Protein AF-A0A285NAH0-F1 (afdb_monomer_lite)

pLDDT: mean 86.13, std 11.33, range [46.28, 95.69]

Secondary structure (DSSP, 8-state):
---SSSS-------HHHHHHHHHHHHHHHHHHHHHHHHHTTS-------EEEEEEEEEEEETTEEEEEEEEEEEEES-BS-GGGEEEEETT-TTTTEEHHHHH--SSB-TT-EEEE-PSTT-EEEEEEEEE-TTSS-EEEEEEEEEE-

Radius of gyration: 30.76 Å; chains: 1; bounding box: 55×27×112 Å

Sequence (148 aa):
MKLKQLFTDDDAVSPVIGVILMVAITVILAAVIGAFVLDIGGSQESAPQVQWEWSDNTTASGGSTDYSLQIAHGGGDTVNSPSQITITDSNGNFNDKTLDTMGGGSTWTAGDAGAVTPGSGASGTASLVWESSDGSQSTELTSHEYNY

Foldseek 3Di:
DPPPPPPPPPVVVPPVNVVVVVVVVVVVVCVVVVVVVVVVVPPPDDDFQFDKDWDWDWDDDPNDIFIKIKIFGQAGDKAQAQQQKWKAFPVCQQVGDTRCNFQVDNIHHHGGMGITGGPPQDWGKIWIKGADPVRPDIDTNDIDTDGD

Organism: Natronoarchaeum philippinense (NCBI:txid558529)

Structure (mmCIF, N/CA/C/O backbone):
data_AF-A0A285NAH0-F1
#
_entry.id   AF-A0A285NAH0-F1
#
loop_
_atom_site.group_PDB
_atom_site.id
_atom_site.type_symbol
_atom_site.label_atom_id
_atom_site.label_alt_id
_atom_site.label_comp_id
_atom_site.label_asym_id
_atom_site.label_entity_id
_atom_site.label_seq_id
_atom_site.pdbx_PDB_ins_code
_atom_site.Cartn_x
_atom_site.Cartn_y
_atom_site.Cartn_z
_atom_site.occupancy
_atom_site.B_iso_or_equiv
_atom_site.auth_seq_id
_atom_site.auth_comp_id
_atom_site.auth_asym_id
_atom_site.auth_atom_id
_atom_site.pdbx_PDB_model_num
ATOM 1 N N . MET A 1 1 ? -32.613 4.774 81.494 1.00 46.28 1 MET A N 1
ATOM 2 C CA . MET A 1 1 ? -31.676 4.535 80.374 1.00 46.28 1 MET A CA 1
ATOM 3 C C . MET A 1 1 ? -32.454 4.631 79.067 1.00 46.28 1 MET A C 1
ATOM 5 O O . MET A 1 1 ? -33.291 3.776 78.821 1.00 46.28 1 MET A O 1
ATOM 9 N N . LYS A 1 2 ? -32.250 5.696 78.284 1.00 57.34 2 LYS A N 1
ATOM 10 C CA . LYS A 1 2 ? -32.902 5.942 76.979 1.00 57.34 2 LYS A CA 1
ATOM 11 C C . LYS A 1 2 ? -31.858 6.407 75.947 1.00 57.34 2 LYS A C 1
ATOM 13 O O . LYS A 1 2 ? -32.009 7.447 75.331 1.00 57.34 2 LYS A O 1
ATOM 18 N N . LEU A 1 3 ? -30.756 5.661 75.834 1.00 59.81 3 LEU A N 1
ATOM 19 C CA . LEU A 1 3 ? -29.631 5.947 74.922 1.00 59.81 3 LEU A CA 1
ATOM 20 C C . LEU A 1 3 ? -29.424 4.830 73.876 1.00 59.81 3 LEU A C 1
ATOM 22 O O . LEU A 1 3 ? -28.339 4.675 73.335 1.00 59.81 3 LEU A O 1
ATOM 26 N N . LYS A 1 4 ? -30.445 4.005 73.614 1.00 56.88 4 LYS A N 1
ATOM 27 C CA . LYS A 1 4 ? -30.361 2.874 72.666 1.00 56.88 4 LYS A CA 1
ATOM 28 C C . LYS A 1 4 ? -31.177 3.068 71.382 1.00 56.88 4 LYS A C 1
ATOM 30 O O . LYS A 1 4 ? -31.287 2.138 70.603 1.00 56.88 4 LYS A O 1
ATOM 35 N N . GLN A 1 5 ? -31.739 4.257 71.168 1.00 58.03 5 GLN A N 1
ATOM 36 C CA . GLN A 1 5 ? -32.590 4.572 70.011 1.00 58.03 5 GLN A CA 1
ATOM 37 C C . GLN A 1 5 ? -31.938 5.533 69.002 1.00 58.03 5 GLN A C 1
ATOM 39 O O . GLN A 1 5 ? -32.589 5.911 68.044 1.00 58.03 5 GLN A O 1
ATOM 44 N N . LEU A 1 6 ? -30.673 5.922 69.211 1.00 56.09 6 LEU A N 1
ATOM 45 C CA . LEU A 1 6 ? -29.940 6.885 68.366 1.00 56.09 6 LEU A CA 1
ATOM 46 C C . LEU A 1 6 ? -28.847 6.246 67.487 1.00 56.09 6 LEU A C 1
ATOM 48 O O . LEU A 1 6 ? -28.107 6.959 66.829 1.00 56.09 6 LEU A O 1
ATOM 52 N N . PHE A 1 7 ? -28.715 4.917 67.496 1.00 57.62 7 PHE A N 1
ATOM 53 C CA . PHE A 1 7 ? -27.762 4.185 66.641 1.00 57.62 7 PHE A CA 1
ATOM 54 C C . PHE A 1 7 ? -28.416 2.984 65.955 1.00 57.62 7 PHE A C 1
ATOM 56 O O . PHE A 1 7 ? -27.773 1.984 65.650 1.00 57.62 7 PHE A O 1
ATOM 63 N N . THR A 1 8 ? -29.723 3.068 65.744 1.00 57.19 8 THR A N 1
ATOM 64 C CA . THR A 1 8 ? -30.428 2.183 64.817 1.00 57.19 8 THR A CA 1
ATOM 65 C C . THR A 1 8 ? -31.146 3.069 63.812 1.00 57.19 8 THR A C 1
ATOM 67 O O . THR A 1 8 ? -32.332 2.898 63.560 1.00 57.19 8 THR A O 1
ATOM 70 N N . ASP A 1 9 ? -30.408 4.037 63.258 1.00 55.41 9 ASP A N 1
ATOM 71 C CA . ASP A 1 9 ? -30.659 4.485 61.891 1.00 55.41 9 ASP A CA 1
ATOM 72 C C . ASP A 1 9 ? -30.232 3.328 60.993 1.00 55.41 9 ASP A C 1
ATOM 74 O O . ASP A 1 9 ? -29.172 3.309 60.370 1.00 55.41 9 ASP A O 1
ATOM 78 N N . ASP A 1 10 ? -31.085 2.309 60.982 1.00 57.97 10 ASP A N 1
ATOM 79 C CA . ASP A 1 10 ? -31.260 1.439 59.837 1.00 57.97 10 ASP A CA 1
ATOM 80 C C . ASP A 1 10 ? -31.951 2.307 58.769 1.00 57.97 10 ASP A C 1
ATOM 82 O O . ASP A 1 10 ? -33.079 2.047 58.350 1.00 57.97 10 ASP A O 1
ATOM 86 N N . ASP A 1 11 ? -31.259 3.370 58.329 1.00 59.06 11 ASP A N 1
ATOM 87 C CA . ASP A 1 11 ? -31.445 4.012 57.028 1.00 59.06 11 ASP A CA 1
ATOM 88 C C . ASP A 1 11 ? -30.968 3.003 55.974 1.00 59.06 11 ASP A C 1
ATOM 90 O O . ASP A 1 11 ? -30.071 3.237 55.159 1.00 59.06 11 ASP A O 1
ATOM 94 N N . ALA A 1 12 ? -31.580 1.819 56.036 1.00 62.41 12 ALA A N 1
ATOM 95 C CA . ALA A 1 12 ? -31.679 0.849 54.991 1.00 62.41 12 ALA A CA 1
ATOM 96 C C . ALA A 1 12 ? -32.283 1.615 53.827 1.00 62.41 12 ALA A C 1
ATOM 98 O O . ALA A 1 12 ? -33.496 1.819 53.724 1.00 62.41 12 ALA A O 1
ATOM 99 N N . VAL A 1 13 ? -31.368 2.123 53.006 1.00 64.12 13 VAL A N 1
ATOM 100 C CA . VAL A 1 13 ? -31.598 2.698 51.694 1.00 64.12 13 VAL A CA 1
ATOM 101 C C . VAL A 1 13 ? -32.791 1.967 51.105 1.00 64.12 13 VAL A C 1
ATOM 103 O O . VAL A 1 13 ? -32.766 0.736 51.022 1.00 64.12 13 VAL A O 1
ATOM 106 N N . SER A 1 14 ? -33.869 2.702 50.813 1.00 75.25 14 SER A N 1
ATOM 107 C CA . SER A 1 14 ? -35.148 2.064 50.509 1.00 75.25 14 SER A CA 1
ATOM 108 C C . SER A 1 14 ? -34.941 0.983 49.438 1.00 75.25 14 SER A C 1
ATOM 110 O O . SER A 1 14 ? -34.143 1.200 48.516 1.00 75.25 14 SER A O 1
ATOM 112 N N . PRO A 1 15 ? -35.628 -0.173 49.519 1.00 84.06 15 PRO A N 1
ATOM 113 C CA . PRO A 1 15 ? -35.441 -1.268 48.564 1.00 84.06 15 PRO A CA 1
ATOM 114 C C . PRO A 1 15 ? -35.485 -0.809 47.098 1.00 84.06 15 PRO A C 1
ATOM 116 O O . PRO A 1 15 ? -34.824 -1.371 46.233 1.00 84.06 15 PRO A O 1
ATOM 119 N N . VAL A 1 16 ? -36.222 0.269 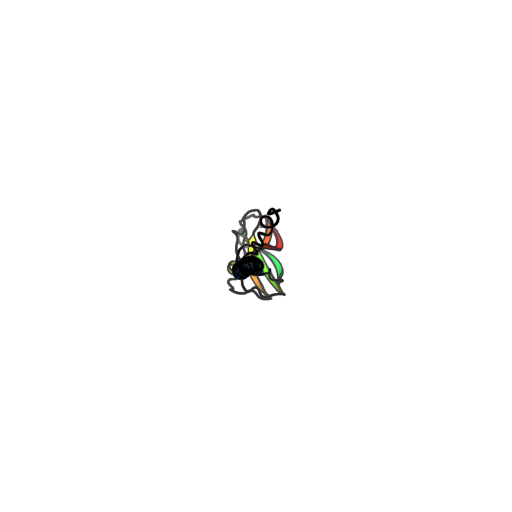46.834 1.00 87.25 16 VAL A N 1
ATOM 120 C CA . VAL A 1 16 ? -36.353 0.906 45.526 1.00 87.25 16 VAL A CA 1
ATOM 121 C C . VAL A 1 16 ? -35.104 1.700 45.128 1.00 87.25 16 VAL A C 1
ATOM 123 O O . VAL A 1 16 ? -34.656 1.587 43.990 1.00 87.25 16 VAL A O 1
ATOM 126 N N . ILE A 1 17 ? -34.508 2.477 46.036 1.00 86.75 17 ILE A N 1
ATOM 127 C CA . ILE A 1 17 ? -33.295 3.257 45.740 1.00 86.75 17 ILE A CA 1
ATOM 128 C C . ILE A 1 17 ? -32.106 2.321 45.488 1.00 86.75 17 ILE A C 1
ATOM 130 O O . ILE A 1 17 ? -31.338 2.558 44.558 1.00 86.75 17 ILE A O 1
ATOM 134 N N . GLY A 1 18 ? -31.991 1.221 46.240 1.00 84.50 18 GLY A N 1
ATOM 135 C CA . GLY A 1 18 ? -30.953 0.211 46.002 1.00 84.50 18 GLY A CA 1
ATOM 136 C C . GLY A 1 18 ? -31.044 -0.410 44.604 1.00 84.50 18 GLY A C 1
ATOM 137 O O . GLY A 1 18 ? -30.035 -0.526 43.907 1.00 84.50 18 GLY A O 1
ATOM 138 N N . VAL A 1 19 ? -32.263 -0.731 44.155 1.00 90.25 19 VAL A N 1
ATOM 139 C CA . VAL A 1 19 ? -32.503 -1.266 42.805 1.00 90.25 19 VAL A CA 1
ATOM 140 C C . VAL A 1 19 ? -32.169 -0.234 41.731 1.00 90.25 19 VAL A C 1
ATOM 142 O O . VAL A 1 19 ? -31.490 -0.570 40.763 1.00 90.25 19 VAL A O 1
ATOM 145 N N . ILE A 1 20 ? -32.585 1.024 41.901 1.00 91.62 20 ILE A N 1
ATOM 146 C CA . ILE A 1 20 ? -32.287 2.085 40.926 1.00 91.62 20 ILE A CA 1
ATOM 147 C C . ILE A 1 20 ? -30.776 2.285 40.788 1.00 91.62 20 ILE A C 1
ATOM 149 O O . ILE A 1 20 ? -30.277 2.352 39.668 1.00 91.62 20 ILE A O 1
ATOM 153 N N . LEU A 1 21 ? -30.036 2.336 41.899 1.00 88.62 21 LEU A N 1
ATOM 154 C CA . LEU A 1 21 ? -28.582 2.519 41.872 1.00 88.62 21 LEU A CA 1
ATOM 155 C C . LEU A 1 21 ? -27.859 1.335 41.216 1.00 88.62 21 LEU A C 1
ATOM 157 O O . LEU A 1 21 ? -26.948 1.538 40.414 1.00 88.62 21 LEU A O 1
ATOM 161 N N . MET A 1 22 ? -28.290 0.105 41.496 1.00 90.19 22 MET A N 1
ATOM 162 C CA . MET A 1 22 ? -27.726 -1.097 40.877 1.00 90.19 22 MET A CA 1
ATOM 163 C C . MET A 1 22 ? -27.967 -1.127 39.362 1.00 90.19 22 MET A C 1
ATOM 165 O O . MET A 1 22 ? -27.047 -1.401 38.584 1.00 90.19 22 MET A O 1
ATOM 169 N N . VAL A 1 23 ? -29.190 -0.809 38.930 1.00 93.56 23 VAL A N 1
ATOM 170 C CA . VAL A 1 23 ? -29.537 -0.751 37.504 1.00 93.56 23 VAL A CA 1
ATOM 171 C C . VAL A 1 23 ? -28.786 0.389 36.817 1.00 93.56 23 VAL A C 1
ATOM 173 O O . VAL A 1 23 ? -28.226 0.188 35.747 1.00 93.56 23 VAL A O 1
ATOM 176 N N . ALA A 1 24 ? -28.687 1.564 37.439 1.00 93.88 24 ALA A N 1
ATOM 177 C CA . ALA A 1 24 ? -27.986 2.702 36.851 1.00 93.88 24 ALA A CA 1
ATOM 178 C C . ALA A 1 24 ? -26.505 2.395 36.580 1.00 93.88 24 ALA A C 1
ATOM 180 O O . ALA A 1 24 ? -26.021 2.632 35.475 1.00 93.88 24 ALA A O 1
ATOM 181 N N . ILE A 1 25 ? -25.792 1.819 37.554 1.00 93.75 25 ILE A N 1
ATOM 182 C CA . ILE A 1 25 ? -24.370 1.481 37.391 1.00 93.75 25 ILE A CA 1
ATOM 183 C C . ILE A 1 25 ? -24.188 0.402 36.322 1.00 93.75 25 ILE A C 1
ATOM 185 O O . ILE A 1 25 ? -23.312 0.529 35.472 1.00 93.75 25 ILE A O 1
ATOM 189 N N . THR A 1 26 ? -25.017 -0.643 36.326 1.00 94.31 26 THR A N 1
ATOM 190 C CA . THR A 1 26 ? -24.914 -1.715 35.323 1.00 94.31 26 THR A CA 1
ATOM 191 C C . THR A 1 26 ? -25.224 -1.223 33.911 1.00 94.31 26 THR A C 1
ATOM 193 O O . THR A 1 26 ? -24.524 -1.616 32.983 1.00 94.31 26 THR A O 1
ATOM 196 N N . VAL A 1 27 ? -26.187 -0.311 33.740 1.00 94.12 27 VAL A N 1
ATOM 197 C CA . VAL A 1 27 ? -26.477 0.330 32.446 1.00 94.12 27 VAL A CA 1
ATOM 198 C C . VAL A 1 27 ? -25.302 1.188 31.978 1.00 94.12 27 VAL A C 1
ATOM 200 O O . VAL A 1 27 ? -24.916 1.093 30.816 1.00 94.12 27 VAL A O 1
ATOM 203 N N . ILE A 1 28 ? -24.693 1.979 32.869 1.00 93.81 28 ILE A N 1
ATOM 204 C CA . ILE A 1 28 ? -23.507 2.783 32.533 1.00 93.81 28 ILE A CA 1
ATOM 205 C C . ILE A 1 28 ? -22.342 1.874 32.134 1.00 93.81 28 ILE A C 1
ATOM 207 O O . ILE A 1 28 ? -21.749 2.076 31.079 1.00 93.81 28 ILE A O 1
ATOM 211 N N . LEU A 1 29 ? -22.027 0.852 32.935 1.00 94.31 29 LEU A N 1
ATOM 212 C CA . LEU A 1 29 ? -20.925 -0.069 32.643 1.00 94.31 29 LEU A CA 1
ATOM 213 C C . LEU A 1 29 ? -21.157 -0.842 31.341 1.00 94.31 29 LEU A C 1
ATOM 215 O O . LEU A 1 29 ? -20.232 -0.971 30.543 1.00 94.31 29 LEU A O 1
ATOM 219 N N . ALA A 1 30 ? -22.382 -1.310 31.092 1.00 93.19 30 ALA A N 1
ATOM 220 C CA . ALA A 1 30 ? -22.730 -1.989 29.848 1.00 93.19 30 ALA A CA 1
ATOM 221 C C . ALA A 1 30 ? -22.609 -1.060 28.632 1.00 93.19 30 ALA A C 1
ATOM 223 O O . ALA A 1 30 ? -22.069 -1.476 27.611 1.00 93.19 30 ALA A O 1
ATOM 224 N N . ALA A 1 31 ? -23.055 0.196 28.741 1.00 91.50 31 ALA A N 1
ATOM 225 C CA . ALA A 1 31 ? -22.923 1.182 27.669 1.00 91.50 31 ALA A CA 1
ATOM 226 C C . ALA A 1 31 ? -21.454 1.523 27.381 1.00 91.50 31 ALA A C 1
ATOM 228 O O . ALA A 1 31 ? -21.053 1.575 26.222 1.00 91.50 31 ALA A O 1
ATOM 229 N N . VAL A 1 32 ? -20.643 1.706 28.426 1.00 91.88 32 VAL A N 1
ATOM 230 C CA . VAL A 1 32 ? -19.211 2.010 28.298 1.00 91.88 32 VAL A CA 1
ATOM 231 C C . VAL A 1 32 ? -18.465 0.842 27.662 1.00 91.88 32 VAL A C 1
ATOM 233 O O . VAL A 1 32 ? -17.763 1.036 26.677 1.00 91.88 32 VAL A O 1
ATOM 236 N N . ILE A 1 33 ? -18.643 -0.381 28.167 1.00 88.50 33 ILE A N 1
ATOM 237 C CA . ILE A 1 33 ? -17.997 -1.567 27.590 1.00 88.50 33 ILE A CA 1
ATOM 238 C C . ILE A 1 33 ? -18.507 -1.814 26.167 1.00 88.50 33 ILE A C 1
ATOM 240 O O . ILE A 1 33 ? -17.712 -2.130 25.292 1.00 88.50 33 ILE A O 1
ATOM 244 N N . GLY A 1 34 ? -19.803 -1.623 25.908 1.00 86.69 34 GLY A N 1
ATOM 245 C CA . GLY A 1 34 ? -20.375 -1.718 24.566 1.00 86.69 34 GLY A CA 1
ATOM 246 C C . GLY A 1 34 ? -19.730 -0.738 23.587 1.00 86.69 34 GLY A C 1
ATOM 247 O O . GLY A 1 34 ? -19.384 -1.137 22.480 1.00 86.69 34 GLY A O 1
ATOM 248 N N . ALA A 1 35 ? -19.495 0.508 24.010 1.00 83.38 35 ALA A N 1
ATOM 249 C CA . ALA A 1 35 ? -18.760 1.490 23.219 1.00 83.38 35 ALA A CA 1
ATOM 250 C C . ALA A 1 35 ? -17.308 1.052 22.976 1.00 83.38 35 ALA A C 1
ATOM 252 O O . ALA A 1 35 ? -16.874 1.066 21.835 1.00 83.38 35 ALA A O 1
ATOM 253 N N . PHE A 1 36 ? -16.591 0.577 24.000 1.00 78.88 36 PHE A N 1
ATOM 254 C CA . PHE A 1 36 ? -15.222 0.064 23.840 1.00 78.88 36 PHE A CA 1
ATOM 255 C C . PHE A 1 36 ? -15.135 -1.159 22.912 1.00 78.88 36 PHE A C 1
ATOM 257 O O . PHE A 1 36 ? -14.197 -1.271 22.132 1.00 78.88 36 PHE A O 1
ATOM 264 N N . VAL A 1 37 ? -16.099 -2.082 22.971 1.00 78.88 37 VAL A N 1
ATOM 265 C CA . VAL A 1 37 ? -16.126 -3.272 22.102 1.00 78.88 37 VAL A CA 1
ATOM 266 C C . VAL A 1 37 ? -16.450 -2.895 20.656 1.00 78.88 37 VAL A C 1
ATOM 268 O O . VAL A 1 37 ? -15.867 -3.466 19.739 1.00 78.88 37 VAL A O 1
ATOM 271 N N . LEU A 1 38 ? -17.354 -1.935 20.443 1.00 75.06 38 LEU A N 1
ATOM 272 C CA . LEU A 1 38 ? -17.660 -1.410 19.109 1.00 75.06 38 LEU A CA 1
ATOM 273 C C . LEU A 1 38 ? -16.498 -0.593 18.529 1.00 75.06 38 LEU A C 1
ATOM 275 O O . LEU A 1 38 ? -16.257 -0.675 17.332 1.00 75.06 38 LEU A O 1
ATOM 279 N N . ASP A 1 39 ? -15.762 0.136 19.367 1.00 70.69 39 ASP A N 1
ATOM 280 C CA . ASP A 1 39 ? -14.580 0.920 18.981 1.00 70.69 39 ASP A CA 1
ATOM 281 C C . ASP A 1 39 ? -13.390 0.018 18.591 1.00 70.69 39 ASP A C 1
ATOM 283 O O . ASP A 1 39 ? -12.697 0.277 17.614 1.00 70.69 39 ASP A O 1
ATOM 287 N N . ILE A 1 40 ? -13.226 -1.136 19.252 1.00 65.06 40 ILE A N 1
ATOM 288 C CA . ILE A 1 40 ? -12.300 -2.207 18.815 1.00 65.06 40 ILE A CA 1
ATOM 289 C C . ILE A 1 40 ? -12.761 -2.867 17.498 1.00 65.06 40 ILE A C 1
ATOM 291 O O . ILE A 1 40 ? -11.977 -3.526 16.817 1.00 65.06 40 ILE A O 1
ATOM 295 N N . GLY A 1 41 ? -14.032 -2.695 17.130 1.00 59.59 41 GLY A N 1
ATOM 296 C CA . GLY A 1 41 ? -14.624 -3.185 15.888 1.00 59.59 41 GLY A CA 1
ATOM 297 C C . GLY A 1 41 ? -14.411 -2.276 14.677 1.00 59.59 41 GLY A C 1
ATOM 298 O O . GLY A 1 41 ? -15.038 -2.532 13.647 1.00 59.59 41 GLY A O 1
ATOM 299 N N . GLY A 1 42 ? -13.572 -1.234 14.781 1.00 63.41 42 GLY A N 1
ATOM 300 C CA . GLY A 1 42 ? -13.103 -0.475 13.620 1.00 63.41 42 GLY A CA 1
ATOM 301 C C . GLY A 1 42 ? -12.635 -1.436 12.527 1.00 63.41 42 GLY A C 1
ATOM 302 O O . GLY A 1 42 ? -11.981 -2.436 12.830 1.00 63.41 42 GLY A O 1
ATOM 303 N N . SER A 1 43 ? -13.073 -1.185 11.290 1.00 61.06 43 SER A N 1
ATOM 304 C CA . SER A 1 43 ? -12.894 -2.057 10.129 1.00 61.06 43 SER A CA 1
ATOM 305 C C . SER A 1 43 ? -11.506 -2.682 10.147 1.00 61.06 43 SER A C 1
ATOM 307 O O . SER A 1 43 ? -10.510 -1.997 9.939 1.00 61.06 43 SER A O 1
ATOM 309 N N . GLN A 1 44 ? -11.437 -3.986 10.421 1.00 71.25 44 GLN A N 1
ATOM 310 C CA . GLN A 1 44 ? -10.189 -4.742 10.416 1.00 71.25 44 GLN A CA 1
ATOM 311 C C . GLN A 1 44 ? -9.782 -4.990 8.958 1.00 71.25 44 GLN A C 1
ATOM 313 O O . GLN A 1 44 ? -9.681 -6.126 8.500 1.00 71.25 44 GLN A O 1
ATOM 318 N N . GLU A 1 45 ? -9.645 -3.908 8.190 1.00 84.62 45 GLU A N 1
ATOM 319 C CA . GLU A 1 45 ? -9.052 -3.957 6.870 1.00 84.62 45 GLU A CA 1
ATOM 320 C C . GLU A 1 45 ? -7.598 -4.378 7.035 1.00 84.62 45 GLU A C 1
ATOM 322 O O . GLU A 1 45 ? -6.869 -3.895 7.901 1.00 84.62 45 GLU A O 1
ATOM 327 N N . SER A 1 46 ? -7.199 -5.341 6.220 1.00 88.38 46 SER A N 1
ATOM 328 C CA . SER A 1 46 ? -5.838 -5.849 6.175 1.00 88.38 46 SER A CA 1
ATOM 329 C C . SER A 1 46 ? -5.322 -5.685 4.758 1.00 88.38 46 SER A C 1
ATOM 331 O O . SER A 1 46 ? -6.078 -5.844 3.798 1.00 88.38 46 SER A O 1
ATOM 333 N N . ALA A 1 47 ? -4.032 -5.389 4.637 1.00 91.81 47 ALA A N 1
ATOM 334 C CA . ALA A 1 47 ? -3.383 -5.282 3.345 1.00 91.81 47 ALA A CA 1
ATOM 335 C C . ALA A 1 47 ? -3.474 -6.616 2.573 1.00 91.81 47 ALA A C 1
ATOM 337 O O . ALA A 1 47 ? -3.258 -7.678 3.177 1.00 91.81 47 ALA A O 1
ATOM 338 N N . PRO A 1 48 ? -3.758 -6.591 1.257 1.00 92.06 48 PRO A N 1
ATOM 339 C CA . PRO A 1 48 ? -3.845 -7.807 0.456 1.00 92.06 48 PRO A CA 1
ATOM 340 C C . PRO A 1 48 ? -2.482 -8.507 0.379 1.00 92.06 48 PRO A C 1
ATOM 342 O O . PRO A 1 48 ? -1.442 -7.859 0.233 1.00 92.06 48 PRO A O 1
ATOM 345 N N . GLN A 1 49 ? -2.475 -9.839 0.462 1.00 94.12 49 GLN A N 1
ATOM 346 C CA . GLN A 1 49 ? -1.255 -10.640 0.357 1.00 94.12 49 GLN A CA 1
ATOM 347 C C . GLN A 1 49 ? -0.978 -10.973 -1.113 1.00 94.12 49 GLN A C 1
ATOM 349 O O . GLN A 1 49 ? -1.417 -12.000 -1.636 1.00 94.12 49 GLN A O 1
ATOM 354 N N . VAL A 1 50 ? -0.241 -10.087 -1.782 1.00 94.62 50 VAL A N 1
ATOM 355 C CA . VAL A 1 50 ? 0.106 -10.189 -3.208 1.00 94.62 50 VAL A CA 1
ATOM 356 C C . VAL A 1 50 ? 1.608 -10.364 -3.378 1.00 94.62 50 VAL A C 1
ATOM 358 O O . VAL A 1 50 ? 2.404 -9.710 -2.705 1.00 94.62 50 VAL A O 1
ATOM 361 N N . GLN A 1 51 ? 2.007 -11.234 -4.304 1.00 95.31 51 GLN A N 1
ATOM 362 C CA . GLN A 1 51 ? 3.387 -11.282 -4.779 1.00 95.31 51 GLN A CA 1
ATOM 363 C C . GLN A 1 51 ? 3.568 -10.218 -5.860 1.00 95.31 51 GLN A C 1
ATOM 365 O O . GLN A 1 51 ? 3.047 -10.362 -6.963 1.00 95.31 51 GLN A O 1
ATOM 370 N N . TRP A 1 52 ? 4.285 -9.148 -5.533 1.00 95.12 52 TRP A N 1
ATOM 371 C CA . TRP A 1 52 ? 4.570 -8.057 -6.460 1.00 95.12 52 TRP A CA 1
ATOM 372 C C . TRP A 1 52 ? 5.856 -8.313 -7.238 1.00 95.12 52 TRP A C 1
ATOM 374 O O . TRP A 1 52 ? 6.876 -8.696 -6.662 1.00 95.12 52 TRP A O 1
ATOM 384 N N . GLU A 1 53 ? 5.808 -8.062 -8.540 1.00 95.50 53 GLU A N 1
ATOM 385 C CA . GLU A 1 53 ? 6.957 -8.153 -9.434 1.00 95.50 53 GLU A CA 1
ATOM 386 C C . GLU A 1 53 ? 7.277 -6.767 -9.992 1.00 95.50 53 GLU A C 1
ATOM 388 O O . GLU A 1 53 ? 6.389 -6.062 -10.475 1.00 95.50 53 GLU A O 1
ATOM 393 N N . TRP A 1 54 ? 8.550 -6.382 -9.925 1.00 95.25 54 TRP A N 1
ATOM 394 C CA . TRP A 1 54 ? 9.042 -5.098 -10.415 1.00 95.25 54 TRP A CA 1
ATOM 395 C C . TRP A 1 54 ? 9.873 -5.296 -11.680 1.00 95.25 54 TRP A C 1
ATOM 397 O O . TRP A 1 54 ? 10.670 -6.234 -11.770 1.00 95.25 54 TRP A O 1
ATOM 407 N N . SER A 1 55 ? 9.707 -4.404 -12.656 1.00 94.06 55 SER A N 1
ATOM 408 C CA . SER A 1 55 ? 10.522 -4.393 -13.869 1.00 94.06 55 SER A CA 1
ATOM 409 C C . SER A 1 55 ? 10.857 -2.971 -14.309 1.00 94.06 55 SER A C 1
ATOM 411 O O . SER A 1 55 ? 9.975 -2.143 -14.535 1.00 94.06 55 SER A O 1
ATOM 413 N N . ASP A 1 56 ? 12.151 -2.704 -14.453 1.00 93.19 56 ASP A N 1
ATOM 414 C CA . ASP A 1 56 ? 12.688 -1.481 -15.037 1.00 93.19 56 ASP A CA 1
ATOM 415 C C . ASP A 1 56 ? 12.661 -1.573 -16.567 1.00 93.19 56 ASP A C 1
ATOM 417 O O . ASP A 1 56 ? 13.328 -2.425 -17.163 1.00 93.19 56 ASP A O 1
ATOM 421 N N . ASN A 1 57 ? 11.921 -0.681 -17.223 1.00 90.75 57 ASN A N 1
ATOM 422 C CA . ASN A 1 57 ? 11.887 -0.600 -18.677 1.00 90.75 57 ASN A CA 1
ATOM 423 C C . ASN A 1 57 ? 12.474 0.728 -19.156 1.00 90.75 57 ASN A C 1
ATOM 425 O O . ASN A 1 57 ? 11.843 1.781 -19.038 1.00 90.75 57 ASN A O 1
ATOM 429 N N . THR A 1 58 ? 13.666 0.642 -19.745 1.00 89.38 58 THR A N 1
ATOM 430 C CA . THR A 1 58 ? 14.390 1.768 -20.336 1.00 89.38 58 THR A CA 1
ATOM 431 C C . THR A 1 58 ? 14.401 1.635 -21.852 1.00 89.38 58 THR A C 1
ATOM 433 O O . THR A 1 58 ? 14.962 0.686 -22.402 1.00 89.38 58 THR A O 1
ATOM 436 N N . THR A 1 59 ? 13.834 2.616 -22.548 1.00 86.06 59 THR A N 1
ATOM 437 C CA . THR A 1 59 ? 13.859 2.696 -24.010 1.00 86.06 59 THR A CA 1
ATOM 438 C C . THR A 1 59 ? 14.617 3.945 -24.441 1.00 86.06 59 THR A C 1
ATOM 440 O O . THR A 1 59 ? 14.238 5.063 -24.113 1.00 86.06 59 THR A O 1
ATOM 443 N N . ALA A 1 60 ? 15.691 3.767 -25.210 1.00 84.81 60 ALA A N 1
ATOM 444 C CA . ALA A 1 60 ? 16.422 4.873 -25.820 1.00 84.81 60 ALA A CA 1
ATOM 445 C C . ALA A 1 60 ? 16.027 5.001 -27.296 1.00 84.81 60 ALA A C 1
ATOM 447 O O . ALA A 1 60 ? 16.246 4.078 -28.084 1.00 84.81 60 ALA A O 1
ATOM 448 N N . SER A 1 61 ? 15.463 6.144 -27.689 1.00 79.44 61 SER A N 1
ATOM 449 C CA . SER A 1 61 ? 15.101 6.422 -29.083 1.00 79.44 61 SER A CA 1
ATOM 450 C C . SER A 1 61 ? 15.402 7.871 -29.449 1.00 79.44 61 SER A C 1
ATOM 452 O O . SER A 1 61 ? 14.999 8.805 -28.763 1.00 79.44 61 SER A O 1
ATOM 454 N N . GLY A 1 62 ? 16.141 8.074 -30.544 1.00 73.62 62 GLY A N 1
ATOM 455 C CA . GLY A 1 62 ? 16.349 9.404 -31.132 1.00 73.62 62 GLY A CA 1
ATOM 456 C C . GLY A 1 62 ? 17.061 10.439 -30.246 1.00 73.62 62 GLY A C 1
ATOM 457 O O . GLY A 1 62 ? 16.932 11.628 -30.514 1.00 73.62 62 GLY A O 1
ATOM 458 N N . GLY A 1 63 ? 17.808 10.016 -29.219 1.00 77.69 63 GLY A N 1
ATOM 459 C CA . GLY A 1 63 ? 18.493 10.916 -28.278 1.00 77.69 63 GLY A CA 1
ATOM 460 C C . GLY A 1 63 ? 17.706 11.235 -27.002 1.00 77.69 63 GLY A C 1
ATOM 461 O O . GLY A 1 63 ? 18.233 11.949 -26.152 1.00 77.69 63 GLY A O 1
ATOM 462 N N . SER A 1 64 ? 16.502 10.678 -26.848 1.00 78.88 64 SER A N 1
ATOM 463 C CA . SER A 1 64 ? 15.749 10.664 -25.591 1.00 78.88 64 SER A CA 1
ATOM 464 C C . SER A 1 64 ? 15.809 9.281 -24.944 1.00 78.88 64 SER A C 1
ATOM 466 O O . SER A 1 64 ? 15.752 8.261 -25.638 1.00 78.88 64 SER A O 1
ATOM 468 N N . THR A 1 65 ? 15.917 9.262 -23.617 1.00 83.06 65 THR A N 1
ATOM 469 C CA . THR A 1 65 ? 15.788 8.055 -22.795 1.00 83.06 65 THR A CA 1
ATOM 470 C C . THR A 1 65 ? 14.454 8.130 -22.071 1.00 83.06 65 THR A C 1
ATOM 472 O O . THR A 1 65 ? 14.272 9.000 -21.219 1.00 83.06 65 THR A O 1
ATOM 475 N N . ASP A 1 66 ? 13.542 7.226 -22.402 1.00 86.25 66 ASP A N 1
ATOM 476 C CA . ASP A 1 66 ? 12.303 7.021 -21.664 1.00 86.25 66 ASP A CA 1
ATOM 477 C C . ASP A 1 66 ? 12.523 5.895 -20.658 1.00 86.25 66 ASP A C 1
ATOM 479 O O . ASP A 1 66 ? 13.096 4.853 -20.987 1.00 86.25 66 ASP A O 1
ATOM 483 N N . TYR A 1 67 ? 12.070 6.108 -19.431 1.00 90.31 67 TYR A N 1
ATOM 484 C CA . TYR A 1 67 ? 12.128 5.117 -18.369 1.00 90.31 67 TYR A CA 1
ATOM 485 C C . TYR A 1 67 ? 10.742 4.955 -17.757 1.00 90.31 67 TYR A C 1
ATOM 487 O O . TYR A 1 67 ? 10.003 5.922 -17.549 1.00 90.31 67 TYR A O 1
ATOM 495 N N . SER A 1 68 ? 10.377 3.714 -17.477 1.00 91.25 68 SER A N 1
ATOM 496 C CA . SER A 1 68 ? 9.147 3.377 -16.776 1.00 91.25 68 SER A CA 1
ATOM 497 C C . SER A 1 68 ? 9.414 2.228 -15.823 1.00 91.25 68 SER A C 1
ATOM 499 O O . SER A 1 68 ? 10.073 1.253 -16.183 1.00 91.25 68 SER A O 1
ATOM 501 N N . LEU A 1 69 ? 8.886 2.360 -14.616 1.00 93.00 69 LEU A N 1
ATOM 502 C CA . LEU A 1 69 ? 8.884 1.324 -13.606 1.00 93.00 69 LEU A CA 1
ATOM 503 C C . LEU A 1 69 ? 7.545 0.595 -13.690 1.00 93.00 69 LEU A C 1
ATOM 505 O O . LEU A 1 69 ? 6.487 1.192 -13.482 1.00 93.00 69 LEU A O 1
ATOM 509 N N . GLN A 1 70 ? 7.591 -0.680 -14.057 1.00 93.88 70 GLN A N 1
ATOM 510 C CA . GLN A 1 70 ? 6.422 -1.541 -14.138 1.00 93.88 70 GLN A CA 1
ATOM 511 C C . GLN A 1 70 ? 6.262 -2.329 -12.839 1.00 93.88 70 GLN A C 1
ATOM 513 O O . GLN A 1 70 ? 7.223 -2.905 -12.330 1.00 93.88 70 GLN A O 1
ATOM 518 N N . ILE A 1 71 ? 5.027 -2.385 -12.349 1.00 94.56 71 ILE A N 1
ATOM 519 C CA . ILE A 1 71 ? 4.605 -3.203 -11.214 1.00 94.56 71 ILE A CA 1
ATOM 520 C C . ILE A 1 71 ? 3.564 -4.187 -11.720 1.00 94.56 71 ILE A C 1
ATOM 522 O O . ILE A 1 71 ? 2.571 -3.781 -12.331 1.00 94.56 71 ILE A O 1
ATOM 526 N N . ALA A 1 72 ? 3.787 -5.468 -11.463 1.00 94.06 72 ALA A N 1
ATOM 527 C CA . ALA A 1 72 ? 2.890 -6.544 -11.848 1.00 94.06 72 ALA A CA 1
ATOM 528 C C . ALA A 1 72 ? 2.429 -7.353 -10.634 1.00 94.06 72 ALA A C 1
ATOM 530 O O . ALA A 1 72 ? 3.151 -7.541 -9.652 1.00 94.06 72 ALA A O 1
ATOM 531 N N . HIS A 1 73 ? 1.201 -7.848 -10.724 1.00 94.56 73 HIS A N 1
ATOM 532 C CA . HIS A 1 73 ? 0.600 -8.745 -9.756 1.00 94.56 73 HIS A CA 1
ATOM 533 C C . HIS A 1 73 ? 0.962 -10.194 -10.117 1.00 94.56 73 HIS A C 1
ATOM 535 O O . HIS A 1 73 ? 0.284 -10.839 -10.916 1.00 94.56 73 HIS A O 1
ATOM 541 N N . GLY A 1 74 ? 2.013 -10.740 -9.508 1.00 92.62 74 GLY A N 1
ATOM 542 C CA . GLY A 1 74 ? 2.515 -12.095 -9.780 1.00 92.62 74 GLY A CA 1
ATOM 543 C C . GLY A 1 74 ? 1.630 -13.227 -9.236 1.00 92.62 74 GLY A C 1
ATOM 544 O O . GLY A 1 74 ? 1.701 -14.361 -9.707 1.00 92.62 74 GLY A O 1
ATOM 545 N N . GLY A 1 75 ? 0.758 -12.940 -8.265 1.00 93.38 75 GLY A N 1
ATOM 546 C CA . GLY A 1 75 ? -0.158 -13.922 -7.674 1.00 93.38 75 GLY A CA 1
ATOM 547 C C . GLY A 1 75 ? -0.663 -13.498 -6.296 1.00 93.38 75 GLY A C 1
ATOM 548 O O . GLY A 1 75 ? -0.308 -12.423 -5.817 1.00 93.38 75 GLY A O 1
ATOM 549 N N . GLY A 1 76 ? -1.498 -14.333 -5.671 1.00 93.88 76 GLY A N 1
ATOM 550 C CA . GLY A 1 76 ? -2.031 -14.090 -4.326 1.00 93.88 76 GLY A CA 1
ATOM 551 C C . GLY A 1 76 ? -3.464 -13.556 -4.319 1.00 93.88 76 GLY A C 1
ATOM 552 O O . GLY A 1 76 ? -4.278 -13.939 -5.164 1.00 93.88 76 GLY A O 1
ATOM 553 N N . ASP A 1 77 ? -3.770 -12.714 -3.334 1.00 94.12 77 ASP A N 1
ATOM 554 C CA . ASP A 1 77 ? -5.102 -12.138 -3.126 1.00 94.12 77 ASP A CA 1
ATOM 555 C C . ASP A 1 77 ? -5.499 -11.182 -4.254 1.00 94.12 77 ASP A C 1
ATOM 557 O O . ASP A 1 77 ? -4.676 -10.451 -4.778 1.00 94.12 77 ASP A O 1
ATOM 561 N N . THR A 1 78 ? -6.787 -11.115 -4.595 1.00 93.25 78 THR A N 1
ATOM 562 C CA . THR A 1 78 ? -7.281 -10.076 -5.513 1.00 93.25 78 THR A CA 1
ATOM 563 C C . THR A 1 78 ? -7.314 -8.716 -4.820 1.00 93.25 78 THR A C 1
ATOM 565 O O . THR A 1 78 ? -7.905 -8.570 -3.747 1.00 93.25 78 THR A O 1
ATOM 568 N N . VAL A 1 79 ? -6.761 -7.692 -5.468 1.00 93.31 79 VAL A N 1
ATOM 569 C CA . VAL A 1 79 ? -6.817 -6.309 -4.986 1.00 93.31 79 VAL A CA 1
ATOM 570 C C . VAL A 1 79 ? -8.111 -5.665 -5.477 1.00 93.31 79 VAL A C 1
ATOM 572 O O . VAL A 1 79 ? -8.220 -5.257 -6.632 1.00 93.31 79 VAL A O 1
ATOM 575 N N . ASN A 1 80 ? -9.101 -5.566 -4.592 1.00 91.56 80 ASN A N 1
ATOM 576 C CA . ASN A 1 80 ? -10.406 -4.972 -4.915 1.00 91.56 80 ASN A CA 1
ATOM 577 C C . ASN A 1 80 ? -10.432 -3.439 -4.811 1.00 91.56 80 ASN A C 1
ATOM 579 O O . ASN A 1 80 ? -11.317 -2.806 -5.376 1.00 91.56 80 ASN A O 1
ATOM 583 N N . SER A 1 81 ? -9.460 -2.860 -4.105 1.00 92.50 81 SER A N 1
ATOM 584 C CA . SER A 1 81 ? -9.359 -1.420 -3.856 1.00 92.50 81 SER A CA 1
ATOM 585 C C . SER A 1 81 ? -7.956 -0.913 -4.206 1.00 92.50 81 SER A C 1
ATOM 587 O O . SER A 1 81 ? -7.177 -0.562 -3.320 1.00 92.50 81 SER A O 1
ATOM 589 N N . PRO A 1 82 ? -7.581 -0.892 -5.495 1.00 91.88 82 PRO A N 1
ATOM 590 C CA . PRO A 1 82 ? -6.245 -0.470 -5.916 1.00 91.88 82 PRO A CA 1
ATOM 591 C C . PRO A 1 82 ? -5.924 0.995 -5.557 1.00 91.88 82 PRO A C 1
ATOM 593 O O . PRO A 1 82 ? -4.759 1.345 -5.413 1.00 91.88 82 PRO A O 1
ATOM 596 N N . SER A 1 83 ? -6.929 1.841 -5.314 1.00 93.06 83 SER A N 1
ATOM 597 C CA . SER A 1 83 ? -6.736 3.214 -4.824 1.00 93.06 83 SER A CA 1
ATOM 598 C C . SER A 1 83 ? -6.158 3.303 -3.403 1.00 93.06 83 SER A C 1
ATOM 600 O O . SER A 1 83 ? -5.696 4.365 -3.009 1.00 93.06 83 SER A O 1
ATOM 602 N N . GLN A 1 84 ? -6.203 2.214 -2.626 1.00 93.38 84 GLN A N 1
ATOM 603 C CA . GLN A 1 84 ? -5.592 2.121 -1.291 1.00 93.38 84 GLN A CA 1
ATOM 604 C C . GLN A 1 84 ? -4.096 1.802 -1.345 1.00 93.38 84 GLN A C 1
ATOM 606 O O . GLN A 1 84 ? -3.447 1.738 -0.306 1.00 93.38 84 GLN A O 1
ATOM 611 N N . ILE A 1 85 ? -3.562 1.524 -2.535 1.00 94.50 85 ILE A N 1
ATOM 612 C CA . ILE A 1 85 ? -2.162 1.173 -2.731 1.00 94.50 85 ILE A CA 1
ATOM 613 C C . ILE A 1 85 ? -1.500 2.291 -3.524 1.00 94.50 85 ILE A C 1
ATOM 615 O O . ILE A 1 85 ? -1.829 2.516 -4.691 1.00 94.50 85 ILE A O 1
ATOM 619 N N . THR A 1 86 ? -0.539 2.950 -2.894 1.00 95.00 86 THR A N 1
ATOM 620 C CA . THR A 1 86 ? 0.184 4.101 -3.430 1.00 95.00 86 THR A CA 1
ATOM 621 C C . THR A 1 86 ? 1.642 3.733 -3.647 1.00 95.00 86 THR A C 1
ATOM 623 O O . THR A 1 86 ? 2.266 3.097 -2.796 1.00 95.00 86 THR A O 1
ATOM 626 N N . ILE A 1 87 ? 2.204 4.141 -4.781 1.00 94.44 87 ILE A N 1
ATOM 627 C CA . ILE A 1 87 ? 3.647 4.144 -4.981 1.00 94.44 87 ILE A CA 1
ATOM 628 C C . ILE A 1 87 ? 4.217 5.481 -4.517 1.00 94.44 87 ILE A C 1
ATOM 630 O O . ILE A 1 87 ? 3.773 6.552 -4.935 1.00 94.44 87 ILE A O 1
ATOM 634 N N . THR A 1 88 ? 5.223 5.412 -3.657 1.00 93.50 88 THR A N 1
ATOM 635 C CA . THR A 1 88 ? 5.900 6.587 -3.121 1.00 93.50 88 THR A CA 1
ATOM 636 C C . THR A 1 88 ? 7.407 6.372 -3.097 1.00 93.50 88 THR A C 1
ATOM 638 O O . THR A 1 88 ? 7.901 5.248 -3.189 1.00 93.50 88 THR A O 1
ATOM 641 N N . ASP A 1 89 ? 8.149 7.463 -2.985 1.00 92.44 89 ASP A N 1
ATOM 642 C CA . ASP A 1 89 ? 9.568 7.440 -2.671 1.00 92.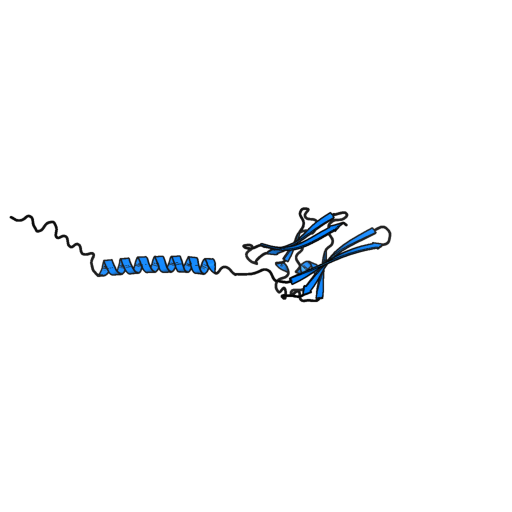44 89 ASP A CA 1
ATOM 643 C C . ASP A 1 89 ? 9.927 8.634 -1.781 1.00 92.44 89 ASP A C 1
ATOM 645 O O . ASP A 1 89 ? 9.177 9.603 -1.655 1.00 92.44 89 ASP A O 1
ATOM 649 N N . SER A 1 90 ? 11.113 8.587 -1.175 1.00 87.06 90 SER A N 1
ATOM 650 C CA . SER A 1 90 ? 11.592 9.651 -0.275 1.00 87.06 90 SER A CA 1
ATOM 651 C C . SER A 1 90 ? 11.690 11.033 -0.940 1.00 87.06 90 SER A C 1
ATOM 653 O O . SER A 1 90 ? 11.840 12.045 -0.255 1.00 87.06 90 SER A O 1
ATOM 655 N N . ASN A 1 91 ? 11.666 11.084 -2.272 1.00 86.56 91 ASN A N 1
ATOM 656 C CA . ASN A 1 91 ? 11.928 12.271 -3.072 1.00 86.56 91 ASN A CA 1
ATOM 657 C C . ASN A 1 91 ? 10.674 12.823 -3.777 1.00 86.56 91 ASN A C 1
ATOM 659 O O . ASN A 1 91 ? 10.763 13.878 -4.403 1.00 86.56 91 ASN A O 1
ATOM 663 N N . GLY A 1 92 ? 9.519 12.161 -3.661 1.00 87.12 92 GLY A N 1
ATOM 664 C CA . GLY A 1 92 ? 8.266 12.541 -4.316 1.00 87.12 92 GLY A CA 1
ATOM 665 C C . GLY A 1 92 ? 8.261 12.366 -5.840 1.00 87.12 92 GLY A C 1
ATOM 666 O O . GLY A 1 92 ? 7.442 12.981 -6.522 1.00 87.12 92 GLY A O 1
ATOM 667 N N . ASN A 1 93 ? 9.149 11.544 -6.406 1.00 89.25 93 ASN A N 1
ATOM 668 C CA . ASN A 1 93 ? 9.311 11.394 -7.856 1.00 89.25 93 ASN A CA 1
ATOM 669 C C . ASN A 1 93 ? 8.103 10.736 -8.534 1.00 89.25 93 ASN A C 1
ATOM 671 O O . ASN A 1 93 ? 7.914 10.907 -9.739 1.00 89.25 93 ASN A O 1
ATOM 675 N N . PHE A 1 94 ? 7.277 10.017 -7.771 1.00 87.25 94 PHE A N 1
ATOM 676 C CA . PHE A 1 94 ? 6.081 9.339 -8.271 1.00 87.25 94 PHE A CA 1
ATOM 677 C C . PHE A 1 94 ? 4.785 10.137 -8.087 1.00 87.25 94 PHE A C 1
ATOM 679 O O . PHE A 1 94 ? 3.758 9.699 -8.591 1.00 87.25 94 PHE A O 1
ATOM 686 N N . ASN A 1 95 ? 4.808 11.312 -7.4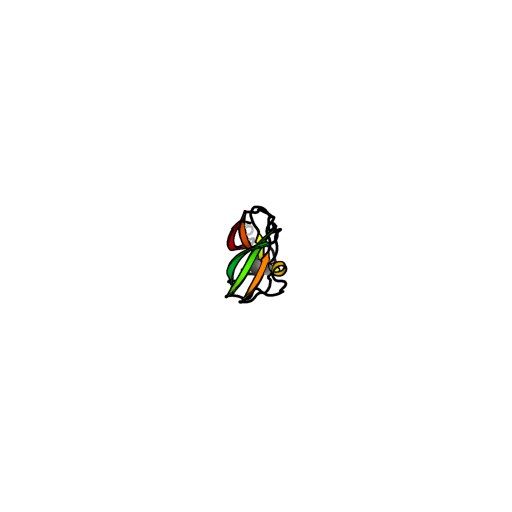40 1.00 87.31 95 ASN A N 1
ATOM 687 C CA . ASN A 1 95 ? 3.611 12.128 -7.156 1.00 87.31 95 ASN A CA 1
ATOM 688 C C . ASN A 1 95 ? 2.452 11.325 -6.522 1.00 87.31 95 ASN A C 1
ATOM 690 O O . ASN A 1 95 ? 1.297 11.525 -6.904 1.00 87.31 95 ASN A O 1
ATOM 694 N N . ASP A 1 96 ? 2.776 10.385 -5.626 1.00 84.06 96 ASP A N 1
ATOM 695 C CA . ASP A 1 96 ? 1.826 9.530 -4.900 1.00 84.06 96 ASP A CA 1
ATOM 696 C C . ASP A 1 96 ? 0.772 8.878 -5.810 1.00 84.06 96 ASP A C 1
ATOM 698 O O . ASP A 1 96 ? -0.434 8.903 -5.552 1.00 84.06 96 ASP A O 1
ATOM 702 N N . LYS A 1 97 ? 1.227 8.310 -6.935 1.00 91.06 97 LYS A N 1
ATOM 703 C CA . LYS A 1 97 ? 0.352 7.565 -7.843 1.00 91.06 97 LYS A CA 1
ATOM 704 C C . LYS A 1 97 ? -0.222 6.346 -7.138 1.00 91.06 97 LYS A C 1
ATOM 706 O O . LYS A 1 97 ? 0.485 5.598 -6.475 1.00 91.06 97 LYS A O 1
ATOM 711 N N . THR A 1 98 ? -1.503 6.107 -7.349 1.00 92.88 98 THR A N 1
ATOM 712 C CA . THR A 1 98 ? -2.196 4.924 -6.847 1.00 92.88 98 THR A CA 1
ATOM 713 C C . THR A 1 98 ? -2.279 3.846 -7.921 1.00 92.88 98 THR A C 1
ATOM 715 O O . THR A 1 98 ? -2.209 4.131 -9.124 1.00 92.88 98 THR A O 1
ATOM 718 N N . LEU A 1 99 ? -2.430 2.591 -7.507 1.00 92.00 99 LEU A N 1
ATOM 719 C CA . LEU A 1 99 ? -2.420 1.429 -8.397 1.00 92.00 99 LEU A CA 1
ATOM 720 C C . LEU A 1 99 ? -3.525 1.490 -9.471 1.00 92.00 99 LEU A C 1
ATOM 722 O O . LEU A 1 99 ? -3.309 1.108 -10.622 1.00 92.00 99 LEU A O 1
ATOM 726 N N . ASP A 1 100 ? -4.683 2.066 -9.151 1.00 91.31 100 ASP A N 1
ATOM 727 C CA . ASP A 1 100 ? -5.782 2.292 -10.101 1.00 91.31 100 ASP A CA 1
ATOM 728 C C . ASP A 1 100 ? -5.406 3.296 -11.202 1.00 91.31 100 ASP A C 1
ATOM 730 O O . ASP A 1 100 ? -5.809 3.133 -12.352 1.00 91.31 100 ASP A O 1
ATOM 734 N N . THR A 1 101 ? -4.565 4.288 -10.895 1.00 89.75 101 THR A N 1
ATOM 735 C CA . THR A 1 101 ? -4.074 5.256 -11.890 1.00 89.75 101 THR A CA 1
ATOM 736 C C . THR A 1 101 ? -2.955 4.709 -12.775 1.00 89.75 101 THR A C 1
ATOM 738 O O . THR A 1 101 ? -2.755 5.227 -13.872 1.00 89.75 101 THR A O 1
ATOM 741 N N . MET A 1 102 ? -2.244 3.665 -12.329 1.00 87.69 102 MET A N 1
ATOM 742 C CA . MET A 1 102 ? -1.145 3.036 -13.077 1.00 87.69 102 MET A CA 1
ATOM 743 C C . MET A 1 102 ? -1.626 1.969 -14.071 1.00 87.69 102 MET A C 1
ATOM 745 O O . MET A 1 102 ? -1.048 1.833 -15.147 1.00 87.69 102 MET A O 1
ATOM 749 N N . GLY A 1 103 ? -2.663 1.202 -13.712 1.00 79.31 103 GLY A N 1
ATOM 750 C CA . GLY A 1 103 ? -3.214 0.114 -14.541 1.00 79.31 103 GLY A CA 1
ATOM 751 C C . GLY A 1 103 ? -4.615 0.379 -15.099 1.00 79.31 103 GLY A C 1
ATOM 752 O O . GLY A 1 103 ? -5.088 -0.369 -15.948 1.00 79.31 103 GLY A O 1
ATOM 753 N N . GLY A 1 104 ? -5.303 1.430 -14.637 1.00 72.50 104 GLY A N 1
ATOM 754 C CA . GLY A 1 104 ? -6.629 1.832 -15.125 1.00 72.50 104 GLY A CA 1
ATOM 755 C C . GLY A 1 104 ? -7.793 0.921 -14.710 1.00 72.50 104 GLY A C 1
ATOM 756 O O . GLY A 1 104 ? -8.912 1.120 -15.182 1.00 72.50 104 GLY A O 1
ATOM 757 N N . GLY A 1 105 ? -7.549 -0.081 -13.860 1.00 77.19 105 GLY A N 1
ATOM 758 C CA . GLY A 1 105 ? -8.543 -1.057 -13.410 1.00 77.19 105 GLY A CA 1
ATOM 759 C C . GLY A 1 105 ? -9.100 -0.758 -12.017 1.00 77.19 105 GLY A C 1
ATOM 760 O O . GLY A 1 105 ? -8.374 -0.329 -11.125 1.00 77.19 105 GLY A O 1
ATOM 761 N N . SER A 1 106 ? -10.388 -1.051 -11.811 1.00 84.75 106 SER A N 1
ATOM 762 C CA . SER A 1 106 ? -11.039 -1.021 -10.490 1.00 84.75 106 SER A CA 1
ATOM 763 C C . SER A 1 106 ? -10.665 -2.211 -9.602 1.00 84.75 106 SER A C 1
ATOM 765 O O . SER A 1 106 ? -10.991 -2.221 -8.423 1.00 84.75 106 SER A O 1
ATOM 767 N N . THR A 1 107 ? -10.012 -3.223 -10.170 1.00 90.94 107 THR A N 1
ATOM 768 C CA . THR A 1 107 ? -9.536 -4.430 -9.492 1.00 90.94 107 THR A CA 1
ATOM 769 C C . THR A 1 107 ? -8.238 -4.876 -10.148 1.00 90.94 107 THR A C 1
ATOM 771 O O . THR A 1 107 ? -8.118 -4.739 -11.365 1.00 90.94 107 THR A O 1
ATOM 774 N N . TRP A 1 108 ? -7.310 -5.433 -9.376 1.00 92.88 108 TRP A N 1
ATOM 775 C CA . TRP A 1 108 ? -6.104 -6.078 -9.900 1.00 92.88 108 TRP A CA 1
ATOM 776 C C . TRP A 1 108 ? -6.058 -7.543 -9.477 1.00 92.88 108 TRP A C 1
ATOM 778 O O . TRP A 1 108 ? -6.300 -7.887 -8.319 1.00 92.88 108 TRP A O 1
ATOM 788 N N . THR A 1 109 ? -5.743 -8.397 -10.437 1.00 93.50 109 THR A N 1
ATOM 789 C CA . THR A 1 109 ? -5.655 -9.850 -10.330 1.00 93.50 109 THR A CA 1
ATOM 790 C C . THR A 1 109 ? -4.320 -10.341 -10.880 1.00 93.50 109 THR A C 1
ATOM 792 O O . THR A 1 109 ? -3.551 -9.580 -11.465 1.00 93.50 109 THR A O 1
ATOM 795 N N . ALA A 1 110 ? -4.027 -11.629 -10.694 1.00 93.19 110 ALA A N 1
ATOM 796 C CA . ALA A 1 110 ? -2.787 -12.220 -11.180 1.00 93.19 110 ALA A CA 1
ATOM 797 C C . ALA A 1 110 ? -2.603 -12.012 -12.697 1.00 93.19 110 ALA A C 1
ATOM 799 O O . ALA A 1 110 ? -3.453 -12.408 -13.494 1.00 93.19 110 ALA A O 1
ATOM 800 N N . GLY A 1 111 ? -1.463 -11.432 -13.075 1.00 90.06 111 GLY A N 1
ATOM 801 C CA . GLY A 1 111 ? -1.107 -11.076 -14.449 1.00 90.06 111 GLY A CA 1
ATOM 802 C C . GLY A 1 111 ? -1.369 -9.615 -14.821 1.00 90.06 111 GLY A C 1
ATOM 803 O O . GLY A 1 111 ? -0.857 -9.170 -15.848 1.00 90.06 111 GLY A O 1
ATOM 804 N N . ASP A 1 112 ? -2.108 -8.859 -14.004 1.00 93.38 112 ASP A N 1
ATOM 805 C CA . ASP A 1 112 ? -2.296 -7.426 -14.228 1.00 93.38 112 ASP A CA 1
ATOM 806 C C . ASP A 1 112 ? -1.008 -6.655 -13.922 1.00 93.38 112 ASP A C 1
ATOM 808 O O . ASP A 1 112 ? -0.267 -6.981 -12.991 1.00 93.38 112 ASP A O 1
ATOM 812 N N . ALA A 1 113 ? -0.740 -5.620 -14.718 1.00 92.56 113 ALA A N 1
ATOM 813 C CA . ALA A 1 113 ? 0.433 -4.776 -14.564 1.00 92.56 113 ALA A CA 1
ATOM 814 C C . ALA A 1 113 ? 0.118 -3.315 -14.890 1.00 92.56 113 ALA A C 1
ATOM 816 O O . ALA A 1 113 ? -0.719 -3.009 -15.739 1.00 92.56 113 ALA A O 1
ATOM 817 N N . GLY A 1 114 ? 0.849 -2.415 -14.247 1.00 92.81 114 GLY A N 1
ATOM 818 C CA . GLY A 1 114 ? 0.773 -0.975 -14.456 1.00 92.81 114 GLY A CA 1
ATOM 819 C C . GLY A 1 114 ? 2.170 -0.387 -14.457 1.00 92.81 114 GLY A C 1
ATOM 820 O O . GLY A 1 114 ? 3.099 -0.966 -13.895 1.00 92.81 114 GLY A O 1
ATOM 821 N N . ALA A 1 115 ? 2.329 0.746 -15.128 1.00 91.94 115 ALA A N 1
ATOM 822 C CA . ALA A 1 115 ? 3.619 1.403 -15.260 1.00 91.94 115 ALA A CA 1
ATOM 823 C C . ALA A 1 115 ? 3.530 2.848 -14.785 1.00 91.94 115 ALA A C 1
ATOM 825 O O . ALA A 1 115 ? 2.526 3.532 -14.992 1.00 91.94 115 ALA A O 1
ATOM 826 N N . VAL A 1 116 ? 4.611 3.316 -14.175 1.00 92.12 116 VAL A N 1
ATOM 827 C CA . VAL A 1 116 ? 4.763 4.697 -13.731 1.00 92.12 116 VAL A CA 1
ATOM 828 C C . VAL A 1 116 ? 6.155 5.194 -14.084 1.00 92.12 116 VAL 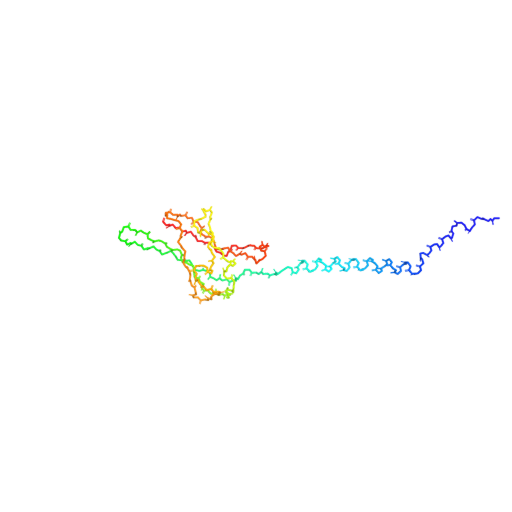A C 1
ATOM 830 O O . VAL A 1 116 ? 7.136 4.458 -14.017 1.00 92.12 116 VAL A O 1
ATOM 833 N N . THR A 1 117 ? 6.248 6.457 -14.480 1.00 91.38 117 THR A N 1
ATOM 834 C CA . THR A 1 117 ? 7.523 7.097 -14.797 1.00 91.38 117 THR A CA 1
ATOM 835 C C . THR A 1 117 ? 7.890 8.055 -13.663 1.00 91.38 117 THR A C 1
ATOM 837 O O . THR A 1 117 ? 7.116 8.980 -13.402 1.00 91.38 117 THR A O 1
ATOM 840 N N . PRO A 1 118 ? 9.028 7.850 -12.975 1.00 90.38 118 PRO A N 1
ATOM 841 C CA . PRO A 1 118 ? 9.566 8.828 -12.038 1.00 90.38 118 PRO A CA 1
ATOM 842 C C . PRO A 1 118 ? 10.042 10.092 -12.774 1.00 90.38 118 PRO A C 1
ATOM 844 O O . PRO A 1 118 ? 10.177 10.112 -14.000 1.00 90.38 118 PRO A O 1
ATOM 847 N N . GLY A 1 119 ? 10.327 11.160 -12.026 1.00 87.00 119 GLY A N 1
ATOM 848 C CA . GLY A 1 119 ? 10.941 12.373 -12.576 1.00 87.00 119 GLY A CA 1
ATOM 849 C C . GLY A 1 119 ? 12.238 12.088 -13.352 1.00 87.00 119 GLY A C 1
ATOM 850 O O . GLY A 1 119 ? 12.988 11.177 -13.015 1.00 87.00 119 GLY A O 1
ATOM 851 N N . SER A 1 120 ? 12.516 12.859 -14.408 1.00 84.25 120 SER A N 1
ATOM 852 C CA . SER A 1 120 ? 13.686 12.634 -15.271 1.00 84.25 120 SER A CA 1
ATOM 853 C C . SER A 1 120 ? 15.012 12.662 -14.508 1.00 84.25 120 SER A C 1
ATOM 855 O O . SER A 1 120 ? 15.310 13.648 -13.834 1.00 84.25 120 SER A O 1
ATOM 857 N N . GLY A 1 121 ? 15.825 11.610 -14.666 1.00 84.25 121 GLY A N 1
ATOM 858 C CA . GLY A 1 121 ? 17.115 11.477 -13.979 1.00 84.25 121 GLY A CA 1
ATOM 859 C C . GLY A 1 121 ? 17.004 11.110 -12.495 1.00 84.25 121 GLY A C 1
ATOM 860 O O . GLY A 1 121 ? 17.956 11.322 -11.741 1.00 84.25 121 GLY A O 1
ATOM 861 N N . ALA A 1 122 ? 15.824 10.674 -12.041 1.00 88.38 122 ALA A N 1
ATOM 862 C CA . ALA A 1 122 ? 15.603 10.276 -10.661 1.00 88.38 122 ALA A CA 1
ATOM 863 C C . ALA A 1 122 ? 16.134 8.866 -10.391 1.00 88.38 122 ALA A C 1
ATOM 865 O O . ALA A 1 122 ? 15.909 7.924 -11.145 1.00 88.38 122 ALA A O 1
ATOM 866 N N . SER A 1 123 ? 16.762 8.709 -9.235 1.00 90.50 123 SER A N 1
ATOM 867 C CA . SER A 1 123 ? 17.176 7.418 -8.702 1.00 90.50 123 SER A CA 1
ATOM 868 C C . SER A 1 123 ? 16.780 7.345 -7.238 1.00 90.50 123 SER A C 1
ATOM 870 O O . SER A 1 123 ? 16.929 8.337 -6.518 1.00 90.50 123 SER A O 1
ATOM 872 N N . GLY A 1 124 ? 16.333 6.185 -6.779 1.00 91.88 124 GLY A N 1
ATOM 873 C CA . GLY A 1 124 ? 15.922 6.004 -5.394 1.00 91.88 124 GLY A CA 1
ATOM 874 C C . GLY A 1 124 ? 15.308 4.637 -5.146 1.00 91.88 124 GLY A C 1
ATOM 875 O O . GLY A 1 124 ? 15.453 3.717 -5.945 1.00 91.88 124 GLY A O 1
ATOM 876 N N . THR A 1 125 ? 14.608 4.513 -4.025 1.00 94.69 125 THR A N 1
ATOM 877 C CA . THR A 1 125 ? 13.843 3.315 -3.677 1.00 94.69 125 THR A CA 1
ATOM 878 C C . THR A 1 125 ? 12.365 3.653 -3.779 1.00 94.69 125 THR A C 1
ATOM 880 O O . THR A 1 125 ? 11.877 4.510 -3.043 1.00 94.69 125 THR A O 1
ATOM 883 N N . ALA A 1 126 ? 11.671 3.011 -4.714 1.00 94.00 126 ALA A N 1
ATOM 884 C CA . ALA A 1 126 ? 10.225 3.074 -4.818 1.00 94.00 126 ALA A CA 1
ATOM 885 C C . ALA A 1 126 ? 9.620 2.077 -3.829 1.00 94.00 126 ALA A C 1
ATOM 887 O O . ALA A 1 126 ? 10.001 0.908 -3.832 1.00 94.00 126 ALA A O 1
ATOM 888 N N . SER A 1 127 ? 8.678 2.523 -3.008 1.00 95.00 127 SER A N 1
ATOM 889 C CA . SER A 1 127 ? 7.940 1.683 -2.065 1.00 95.00 127 SER A CA 1
ATOM 890 C C . SER A 1 127 ? 6.470 1.650 -2.453 1.00 95.00 127 SER A C 1
ATOM 892 O O . SER A 1 127 ? 5.859 2.681 -2.741 1.00 95.00 127 SER A O 1
ATOM 894 N N . LEU A 1 128 ? 5.898 0.451 -2.446 1.00 94.75 128 LEU A N 1
ATOM 895 C CA . LEU A 1 128 ? 4.472 0.229 -2.614 1.00 94.75 128 LEU A CA 1
ATOM 896 C C . LEU A 1 128 ? 3.837 0.138 -1.229 1.00 94.75 128 LEU A C 1
ATOM 898 O O . LEU A 1 128 ? 4.143 -0.773 -0.458 1.00 94.75 128 LEU A O 1
ATOM 902 N N . VAL A 1 129 ? 2.967 1.087 -0.905 1.00 95.50 129 VAL A N 1
ATOM 903 C CA . VAL A 1 129 ? 2.384 1.247 0.428 1.00 95.50 129 VAL A CA 1
ATOM 904 C C . VAL A 1 129 ? 0.879 1.069 0.340 1.00 95.50 129 VAL A C 1
ATOM 906 O O . VAL A 1 129 ? 0.223 1.717 -0.468 1.00 95.50 129 VAL A O 1
ATOM 909 N N . TRP A 1 130 ? 0.335 0.190 1.174 1.00 95.50 130 TRP A N 1
ATOM 910 C CA . TRP A 1 130 ? -1.100 0.067 1.386 1.00 95.50 130 TRP A CA 1
ATOM 911 C C . TRP A 1 130 ? -1.535 0.909 2.585 1.00 95.50 130 TRP A C 1
ATOM 913 O O . TRP A 1 130 ? -0.847 0.935 3.608 1.00 95.50 130 TRP A O 1
ATOM 923 N N . GLU A 1 131 ? -2.696 1.545 2.474 1.00 94.31 131 GLU A N 1
ATOM 924 C CA . GLU A 1 131 ? -3.348 2.296 3.544 1.00 94.31 131 GLU A CA 1
ATOM 925 C C . GLU A 1 131 ? -4.815 1.865 3.687 1.00 94.31 131 GLU A C 1
ATOM 927 O O . GLU A 1 131 ? -5.537 1.681 2.701 1.00 94.31 131 GLU A O 1
ATOM 932 N N . SER A 1 132 ? -5.277 1.681 4.925 1.00 92.50 132 SER A N 1
ATOM 933 C CA . SER A 1 132 ? -6.681 1.370 5.191 1.00 92.50 132 SER A CA 1
ATOM 934 C C . SER A 1 132 ? -7.589 2.523 4.765 1.00 92.50 132 SER A C 1
ATOM 936 O O . SER A 1 132 ? -7.189 3.682 4.712 1.00 92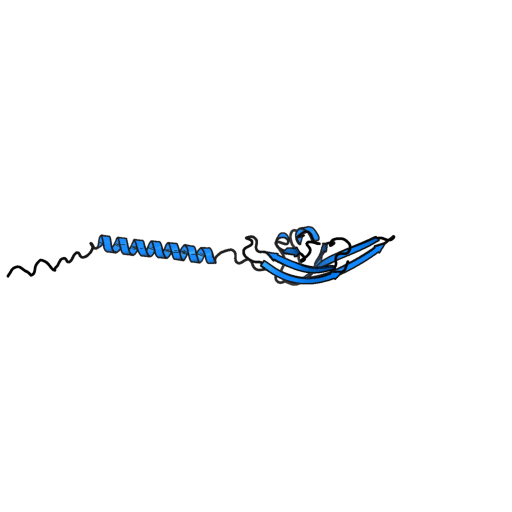.50 132 SER A O 1
ATOM 938 N N . SER A 1 133 ? -8.845 2.219 4.450 1.00 88.94 133 SER A N 1
ATOM 939 C CA . SER A 1 133 ? -9.806 3.203 3.930 1.00 88.94 133 SER A CA 1
ATOM 940 C C . SER A 1 133 ? -10.109 4.350 4.903 1.00 88.94 133 SER A C 1
ATOM 942 O O . SER A 1 133 ? -10.567 5.413 4.483 1.00 88.94 133 SER A O 1
ATOM 944 N N . ASP A 1 134 ? -9.850 4.143 6.192 1.00 87.88 134 ASP A N 1
ATOM 945 C CA . ASP A 1 134 ? -9.964 5.127 7.266 1.00 87.88 134 ASP A CA 1
ATOM 946 C C . ASP A 1 134 ? -8.628 5.811 7.629 1.00 87.88 134 ASP A C 1
ATOM 948 O O . ASP A 1 134 ? -8.617 6.690 8.491 1.00 87.88 134 ASP A O 1
ATOM 952 N N . GLY A 1 135 ? -7.515 5.416 6.998 1.00 87.69 135 GLY A N 1
ATOM 953 C CA . GLY A 1 135 ? -6.161 5.912 7.271 1.00 87.69 135 GLY A CA 1
ATOM 954 C C . GLY A 1 135 ? -5.562 5.466 8.611 1.00 87.69 135 GLY A C 1
ATOM 955 O O . GLY A 1 135 ? -4.486 5.925 8.993 1.00 87.69 135 GLY A O 1
ATOM 956 N N . SER A 1 136 ? -6.236 4.585 9.357 1.00 87.75 136 SER A N 1
ATOM 957 C CA . SER A 1 136 ? -5.771 4.121 10.671 1.00 87.75 136 SER A CA 1
ATOM 958 C C . SER A 1 136 ? -4.553 3.198 10.580 1.00 87.75 136 SER A C 1
ATOM 960 O O . SER A 1 136 ? -3.762 3.126 11.520 1.00 87.75 136 SER A O 1
ATOM 962 N N . GLN A 1 137 ? -4.390 2.485 9.463 1.00 89.75 137 GLN A N 1
ATOM 963 C CA . GLN A 1 137 ? -3.353 1.478 9.262 1.00 89.75 137 GLN A CA 1
ATOM 964 C C . GLN A 1 137 ? -2.610 1.725 7.950 1.00 89.75 137 GLN A C 1
ATOM 966 O O . GLN A 1 137 ? -3.215 2.004 6.920 1.00 89.75 137 GLN A O 1
ATOM 971 N N . SER A 1 138 ? -1.292 1.542 7.975 1.00 92.88 138 SER A N 1
ATOM 972 C CA . SER A 1 138 ? -0.450 1.589 6.782 1.00 92.88 138 SER A CA 1
ATOM 973 C C . SER A 1 138 ? 0.591 0.474 6.823 1.00 92.88 138 SER A C 1
ATOM 975 O O . SER A 1 138 ? 1.049 0.068 7.896 1.00 92.88 138 SER A O 1
ATOM 977 N N . THR A 1 139 ? 0.927 -0.090 5.667 1.00 94.12 139 THR A N 1
ATOM 978 C CA . THR A 1 139 ? 1.912 -1.169 5.540 1.00 94.12 139 THR A CA 1
ATOM 979 C C . THR A 1 139 ? 2.642 -1.064 4.210 1.00 94.12 139 THR A C 1
ATOM 981 O O . THR A 1 139 ? 2.019 -0.964 3.156 1.00 94.12 139 THR A O 1
ATOM 984 N N . GLU A 1 140 ? 3.971 -1.134 4.251 1.00 95.00 140 GLU A N 1
ATOM 985 C CA . GLU A 1 140 ? 4.782 -1.302 3.047 1.00 95.00 140 GLU A CA 1
ATOM 986 C C . GLU A 1 140 ? 4.668 -2.750 2.551 1.00 95.00 140 GLU A C 1
ATOM 988 O O . GLU A 1 140 ? 4.963 -3.695 3.285 1.00 95.00 140 GLU A O 1
ATOM 993 N N . LEU A 1 141 ? 4.209 -2.923 1.312 1.00 94.44 141 LEU A N 1
ATOM 994 C CA . LEU A 1 141 ? 4.028 -4.225 0.669 1.00 94.44 141 LEU A CA 1
ATOM 995 C C . LEU A 1 141 ? 5.341 -4.742 0.079 1.00 94.44 141 LEU A C 1
ATOM 997 O O . LEU A 1 141 ? 5.652 -5.928 0.163 1.00 94.44 141 LEU A O 1
ATOM 1001 N N . THR A 1 142 ? 6.082 -3.854 -0.580 1.00 95.56 142 TH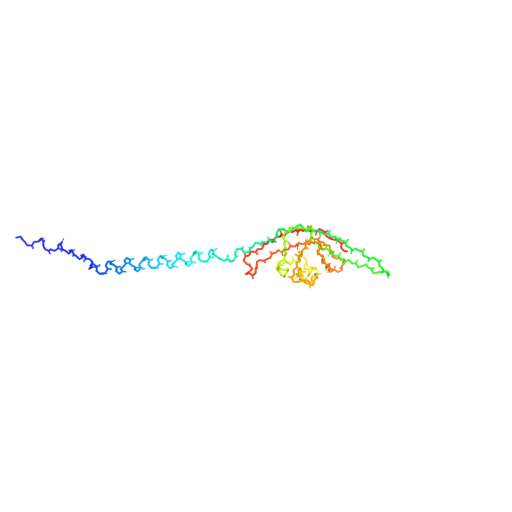R A N 1
ATOM 1002 C CA . THR A 1 142 ? 7.328 -4.162 -1.285 1.00 95.56 142 THR A CA 1
ATOM 1003 C C . THR A 1 142 ? 8.059 -2.864 -1.626 1.00 95.56 142 THR A C 1
ATOM 1005 O O . THR A 1 142 ? 7.430 -1.812 -1.750 1.00 95.56 142 THR A O 1
ATOM 1008 N N . SER A 1 143 ? 9.370 -2.947 -1.822 1.00 94.69 143 SER A N 1
ATOM 1009 C CA . SER A 1 143 ? 10.187 -1.861 -2.354 1.00 94.69 143 SER A CA 1
ATOM 1010 C C . SER A 1 143 ? 11.146 -2.352 -3.427 1.00 94.69 143 SER A C 1
ATOM 1012 O O . SER A 1 143 ? 11.527 -3.524 -3.457 1.00 94.69 143 SER A O 1
ATOM 1014 N N . HIS A 1 144 ? 11.535 -1.433 -4.307 1.00 95.69 144 HIS A N 1
ATOM 1015 C CA . HIS A 1 144 ? 12.445 -1.679 -5.417 1.00 95.69 144 HIS A CA 1
ATOM 1016 C C . HIS A 1 144 ? 13.366 -0.482 -5.642 1.00 95.69 144 HIS A C 1
ATOM 1018 O O . HIS A 1 144 ? 12.923 0.668 -5.649 1.00 95.69 144 HIS A O 1
ATOM 1024 N N . GLU A 1 145 ? 14.657 -0.745 -5.820 1.00 94.25 145 GLU A N 1
ATOM 1025 C CA . GLU A 1 145 ? 15.624 0.290 -6.187 1.00 94.25 145 GLU A CA 1
ATOM 1026 C C . GLU A 1 145 ? 15.562 0.552 -7.689 1.00 94.25 145 GLU A C 1
ATOM 1028 O O . GLU A 1 145 ? 15.660 -0.372 -8.492 1.00 94.25 145 GLU A O 1
ATOM 1033 N N . TYR A 1 146 ? 15.443 1.822 -8.063 1.00 91.56 146 TYR A N 1
ATOM 1034 C CA . TYR A 1 146 ? 15.345 2.255 -9.448 1.00 91.56 146 TYR A CA 1
ATOM 1035 C C . TYR A 1 146 ? 16.367 3.348 -9.773 1.00 91.56 146 TYR A C 1
ATOM 1037 O O . TYR A 1 146 ? 16.813 4.104 -8.902 1.00 91.56 146 TYR A O 1
ATOM 1045 N N . ASN A 1 147 ? 16.741 3.439 -11.049 1.00 88.31 147 ASN A N 1
ATOM 1046 C CA . ASN A 1 147 ? 17.714 4.412 -11.539 1.00 88.31 147 ASN A CA 1
ATOM 1047 C C . ASN A 1 147 ? 17.381 4.822 -12.982 1.00 88.31 147 ASN A C 1
ATOM 1049 O O . ASN A 1 147 ? 17.645 4.052 -13.910 1.00 88.31 147 ASN A O 1
ATOM 1053 N N . TYR A 1 148 ? 16.777 6.004 -13.138 1.00 82.00 148 TYR A N 1
ATOM 1054 C CA . TYR A 1 148 ? 16.464 6.625 -14.428 1.00 82.00 148 TYR A CA 1
ATOM 1055 C C . TYR A 1 148 ? 17.642 7.471 -14.932 1.00 82.00 148 TYR A C 1
ATOM 1057 O O . TYR A 1 148 ? 18.068 8.392 -14.202 1.00 82.00 148 TYR A O 1
#

InterPro domains:
  IPR012859 Archaeal Type IV pilin, N-terminal [PF07790] (11-88)
  IPR013373 Flagellin/pilin, N-terminal site, archaea [TIGR02537] (9-39)